Protein AF-A0A2X4UEK7-F1 (afdb_monomer_lite)

Structure (mmCIF, N/CA/C/O backbone):
data_AF-A0A2X4UEK7-F1
#
_entry.id   AF-A0A2X4UEK7-F1
#
loop_
_atom_site.group_PDB
_atom_site.id
_atom_site.type_symbol
_atom_site.label_atom_id
_atom_site.label_alt_id
_atom_site.label_comp_id
_atom_site.label_asym_id
_atom_site.label_entity_id
_atom_site.label_seq_id
_atom_site.pdbx_PDB_ins_code
_atom_site.Cartn_x
_atom_site.Cartn_y
_atom_site.Cartn_z
_atom_site.occupancy
_atom_site.B_iso_or_equiv
_atom_site.auth_seq_id
_atom_site.auth_comp_id
_atom_site.auth_asym_id
_atom_site.auth_atom_id
_atom_site.pdbx_PDB_model_num
ATOM 1 N N . MET A 1 1 ? -1.211 -20.650 -1.294 1.00 71.44 1 MET A N 1
ATOM 2 C CA . MET A 1 1 ? -1.307 -20.320 0.147 1.00 71.44 1 MET A CA 1
ATOM 3 C C . MET A 1 1 ? -1.367 -18.806 0.284 1.00 71.44 1 MET A C 1
ATOM 5 O O . MET A 1 1 ? -0.448 -18.151 -0.191 1.00 71.44 1 MET A O 1
ATOM 9 N N . ILE A 1 2 ? -2.449 -18.254 0.840 1.00 78.88 2 ILE A N 1
ATOM 10 C CA . ILE A 1 2 ? -2.601 -16.802 1.037 1.00 78.88 2 ILE A CA 1
ATOM 11 C C . ILE A 1 2 ? -1.823 -16.401 2.293 1.00 78.88 2 ILE A C 1
ATOM 13 O O . ILE A 1 2 ? -1.967 -17.041 3.332 1.00 78.88 2 ILE A O 1
ATOM 17 N N . LYS A 1 3 ? -0.989 -15.362 2.201 1.00 87.25 3 LYS A N 1
ATOM 18 C CA . LYS A 1 3 ? -0.317 -14.756 3.360 1.00 87.25 3 LYS A CA 1
ATOM 19 C C . LYS A 1 3 ? -1.079 -13.504 3.771 1.00 87.25 3 LYS A C 1
ATOM 21 O O . LYS A 1 3 ? -1.432 -12.700 2.915 1.00 87.25 3 LYS A O 1
ATOM 26 N N . VAL A 1 4 ? -1.293 -13.319 5.067 1.00 90.00 4 VAL A N 1
ATOM 27 C CA . VAL A 1 4 ? -1.983 -12.143 5.608 1.00 90.00 4 VAL A CA 1
ATOM 28 C C . VAL A 1 4 ? -1.118 -11.524 6.693 1.00 90.00 4 VAL A C 1
ATOM 30 O O . VAL A 1 4 ? -0.545 -12.243 7.511 1.00 90.00 4 VAL A O 1
ATOM 33 N N . LYS A 1 5 ? -1.015 -10.195 6.705 1.00 91.88 5 LYS A N 1
ATOM 34 C CA . LYS A 1 5 ? -0.382 -9.450 7.798 1.00 91.88 5 LYS A CA 1
ATOM 35 C C . LYS A 1 5 ? -1.384 -8.468 8.387 1.00 91.88 5 LYS A C 1
ATOM 37 O O . LYS A 1 5 ? -1.903 -7.629 7.658 1.00 91.88 5 LYS A O 1
ATOM 42 N N . LEU A 1 6 ? -1.662 -8.603 9.680 1.00 93.25 6 LEU A N 1
ATOM 43 C CA . LEU A 1 6 ? -2.647 -7.795 10.398 1.00 93.25 6 LEU A CA 1
ATOM 44 C C . LEU A 1 6 ? -1.988 -6.576 11.043 1.00 93.25 6 LEU A C 1
ATOM 46 O O . LEU A 1 6 ? -0.845 -6.648 11.501 1.00 93.25 6 LEU A O 1
ATOM 50 N N . TYR A 1 7 ? -2.734 -5.481 11.115 1.00 93.50 7 TYR A N 1
ATOM 51 C CA . TYR A 1 7 ? -2.307 -4.218 11.696 1.00 93.50 7 TYR A CA 1
ATOM 52 C C . TYR A 1 7 ? -3.388 -3.665 12.621 1.00 93.50 7 TYR A C 1
ATOM 54 O O . TYR A 1 7 ? -4.586 -3.759 12.345 1.00 93.50 7 TYR A O 1
ATOM 62 N N . LYS A 1 8 ? -2.943 -3.051 13.713 1.00 92.38 8 LYS A N 1
ATOM 63 C CA . LYS A 1 8 ? -3.787 -2.315 14.655 1.00 92.38 8 LYS A CA 1
ATOM 64 C C . LYS A 1 8 ? -3.342 -0.863 14.723 1.00 92.38 8 LYS A C 1
ATOM 66 O O . LYS A 1 8 ? -2.193 -0.565 14.402 1.00 92.38 8 LYS A O 1
ATOM 71 N N . THR A 1 9 ? -4.238 0.007 15.159 1.00 90.81 9 THR A N 1
ATOM 72 C CA . THR A 1 9 ? -3.949 1.405 15.489 1.00 90.81 9 THR A CA 1
ATOM 73 C C . THR A 1 9 ? -4.169 1.609 16.982 1.00 90.81 9 THR A C 1
ATOM 75 O O . THR A 1 9 ? -4.923 0.861 17.606 1.00 90.81 9 THR A O 1
ATOM 78 N N . ASP A 1 10 ? -3.501 2.602 17.562 1.00 87.12 10 ASP A N 1
ATOM 79 C CA . ASP A 1 10 ? -3.724 2.971 18.965 1.00 87.12 10 ASP A CA 1
ATOM 80 C C . ASP A 1 10 ? -4.936 3.910 19.106 1.00 87.12 10 ASP A C 1
ATOM 82 O O . ASP A 1 10 ? -5.552 3.982 20.167 1.00 87.12 10 ASP A O 1
ATOM 86 N N . MET A 1 11 ? -5.317 4.590 18.018 1.00 80.81 11 MET A N 1
ATOM 87 C CA . MET A 1 11 ? -6.500 5.449 17.950 1.00 80.81 11 MET A CA 1
ATOM 88 C C . MET A 1 11 ? -7.440 4.995 16.826 1.00 80.81 11 MET A C 1
ATOM 90 O O . MET A 1 11 ? -6.962 4.615 15.749 1.00 80.81 11 MET A O 1
ATOM 94 N N . PRO A 1 12 ? -8.768 5.042 17.028 1.00 75.88 12 PRO A N 1
ATOM 95 C CA . PRO A 1 12 ? -9.715 4.826 15.944 1.00 75.88 12 PRO A CA 1
ATOM 96 C C . PRO A 1 12 ? -9.560 5.941 14.903 1.00 75.88 12 PRO A C 1
ATOM 98 O O . PRO A 1 12 ? -9.571 7.123 15.243 1.00 75.88 12 PRO A O 1
ATOM 101 N N . VAL A 1 13 ? -9.414 5.567 13.632 1.00 77.31 13 VAL A N 1
ATOM 102 C CA . VAL A 1 13 ? -9.305 6.529 12.527 1.00 77.31 13 VAL A CA 1
ATOM 103 C C . VAL A 1 13 ? -10.631 6.587 11.779 1.00 77.31 13 VAL A C 1
ATOM 105 O O . VAL A 1 13 ? -11.236 5.552 11.496 1.00 77.31 13 VAL A O 1
ATOM 108 N N . SER A 1 14 ? -11.111 7.796 11.482 1.00 87.50 14 SER A N 1
ATOM 109 C CA . SER A 1 14 ? -12.392 7.969 10.798 1.00 87.50 14 SER A CA 1
ATOM 110 C C . SER A 1 14 ? -12.304 7.543 9.330 1.00 87.50 14 SER A C 1
ATOM 112 O O . SER A 1 14 ? -11.297 7.770 8.655 1.00 87.50 14 SER A O 1
ATOM 114 N N . ALA A 1 15 ? -13.385 6.950 8.815 1.00 90.12 15 ALA A N 1
ATOM 115 C CA . ALA A 1 15 ? -13.441 6.503 7.426 1.00 90.12 15 ALA A CA 1
ATOM 116 C C . ALA A 1 15 ? -13.229 7.659 6.441 1.00 90.12 15 ALA A C 1
ATOM 118 O O . ALA A 1 15 ? -12.419 7.547 5.525 1.00 90.12 15 ALA A O 1
ATOM 119 N N . ASN 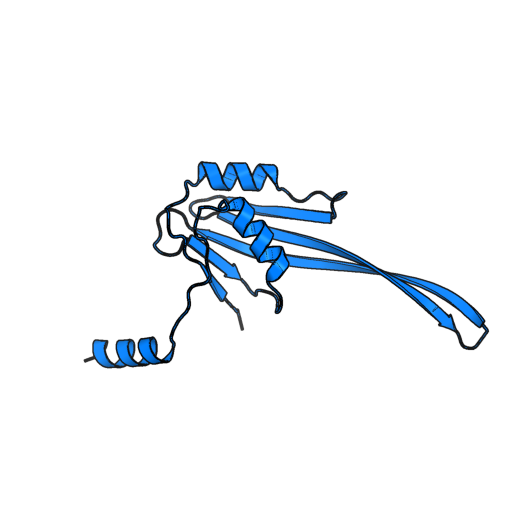A 1 16 ? -13.880 8.801 6.681 1.00 91.75 16 ASN A N 1
ATOM 120 C CA . ASN A 1 16 ? -13.747 9.986 5.832 1.00 91.75 16 ASN A CA 1
ATOM 121 C C . ASN A 1 16 ? -12.299 10.489 5.768 1.00 91.75 16 ASN A C 1
ATOM 123 O O . ASN A 1 16 ? -11.815 10.789 4.682 1.00 91.75 16 ASN A O 1
ATOM 127 N N . TYR A 1 17 ? -11.587 10.506 6.900 1.00 91.94 17 TYR A N 1
ATOM 128 C CA . TYR A 1 17 ? -10.183 10.920 6.951 1.00 91.94 17 TYR A CA 1
ATOM 129 C C . TYR A 1 17 ? -9.278 10.005 6.119 1.00 91.94 17 TYR A C 1
ATOM 131 O O . TYR A 1 17 ? -8.437 10.480 5.354 1.00 91.94 17 TYR A O 1
ATOM 139 N N . ILE A 1 18 ? -9.461 8.685 6.237 1.00 94.31 18 ILE A N 1
ATOM 140 C CA . ILE A 1 18 ? -8.707 7.712 5.441 1.00 94.31 18 ILE A CA 1
ATOM 141 C C . ILE A 1 18 ? -9.020 7.882 3.952 1.00 94.31 18 ILE A C 1
ATOM 143 O O . ILE A 1 18 ? -8.093 7.982 3.148 1.00 94.31 18 ILE A O 1
ATOM 147 N N . LYS A 1 19 ? -10.305 7.946 3.582 1.00 94.62 19 LYS A N 1
ATOM 148 C CA . LYS A 1 19 ? -10.743 8.076 2.184 1.00 94.62 19 LYS A CA 1
ATOM 149 C C . LYS A 1 19 ? -10.192 9.345 1.537 1.00 94.62 19 LYS A C 1
ATOM 151 O O . LYS A 1 19 ? -9.647 9.281 0.439 1.00 94.62 19 LYS A O 1
ATOM 156 N N . GLU A 1 20 ? -10.259 10.480 2.231 1.00 95.38 20 GLU A N 1
ATOM 157 C CA . GLU A 1 20 ? -9.683 11.744 1.762 1.00 95.38 20 GLU A CA 1
ATOM 158 C C . GLU A 1 20 ? -8.176 11.609 1.499 1.00 95.38 20 GLU A C 1
ATOM 160 O O . GLU A 1 20 ? -7.679 11.987 0.438 1.00 95.38 20 GLU A O 1
ATOM 165 N N . ARG A 1 21 ? -7.432 10.998 2.426 1.00 95.94 21 ARG A N 1
ATOM 166 C CA . ARG A 1 21 ? -5.988 10.797 2.256 1.00 95.94 21 ARG A CA 1
ATOM 167 C C . ARG A 1 21 ? -5.645 9.828 1.134 1.00 95.94 21 ARG A C 1
ATOM 169 O O . ARG A 1 21 ? -4.663 10.074 0.436 1.00 95.94 21 ARG A O 1
ATOM 176 N N . VAL A 1 22 ? -6.420 8.762 0.944 1.00 97.19 22 VAL A N 1
ATOM 177 C CA . VAL A 1 22 ? -6.249 7.855 -0.201 1.00 97.19 22 VAL A CA 1
ATOM 178 C C . VAL A 1 22 ? -6.474 8.613 -1.505 1.00 97.19 22 VAL A C 1
ATOM 180 O O . VAL A 1 22 ? -5.612 8.549 -2.376 1.00 97.19 22 VAL A O 1
ATOM 183 N N . ASN A 1 23 ? -7.553 9.395 -1.609 1.00 96.50 23 ASN A N 1
ATOM 184 C CA . ASN A 1 23 ? -7.836 10.224 -2.785 1.00 96.50 23 ASN A CA 1
ATOM 185 C C . ASN A 1 23 ? -6.702 11.222 -3.084 1.00 96.50 23 ASN A C 1
ATOM 187 O O . ASN A 1 23 ? -6.313 11.404 -4.235 1.00 96.50 23 ASN A O 1
ATOM 191 N N . ASN A 1 24 ? -6.091 11.798 -2.047 1.00 96.44 24 ASN A N 1
ATOM 192 C CA . ASN A 1 24 ? -4.942 12.701 -2.187 1.00 96.44 24 ASN A CA 1
ATOM 193 C C . ASN A 1 24 ? -3.615 11.991 -2.524 1.00 96.44 24 ASN A C 1
ATOM 195 O O . ASN A 1 24 ? -2.612 12.653 -2.792 1.00 96.44 24 ASN A O 1
ATOM 199 N N . ASN A 1 25 ? -3.565 10.658 -2.470 1.00 96.94 25 ASN A N 1
ATOM 200 C CA . ASN A 1 25 ? -2.375 9.856 -2.770 1.00 96.94 25 ASN A CA 1
ATOM 201 C C . ASN A 1 25 ? -2.697 8.750 -3.795 1.00 96.94 25 ASN A C 1
ATOM 203 O O . ASN A 1 25 ? -2.095 7.672 -3.753 1.00 96.94 25 ASN A O 1
ATOM 207 N N . LEU A 1 26 ? -3.643 9.002 -4.708 1.00 97.81 26 LEU A N 1
ATOM 208 C CA . LEU A 1 26 ? -3.929 8.086 -5.810 1.00 97.81 26 LEU A CA 1
ATOM 209 C C . LEU A 1 26 ? -2.694 7.881 -6.693 1.00 97.81 26 LEU A C 1
ATOM 211 O O . LEU A 1 26 ? -1.790 8.718 -6.737 1.00 97.81 26 LEU A O 1
ATOM 215 N N . TYR A 1 27 ? -2.651 6.732 -7.362 1.00 97.81 27 TYR A N 1
ATOM 216 C CA . TYR A 1 27 ? -1.576 6.390 -8.278 1.00 97.81 27 TYR A CA 1
ATOM 217 C C . TYR A 1 27 ? -1.440 7.440 -9.378 1.00 97.81 27 TYR A C 1
ATOM 219 O O . TYR A 1 27 ? -2.409 7.823 -10.030 1.00 97.81 27 TYR A O 1
ATOM 227 N N . ASP A 1 28 ? -0.203 7.870 -9.574 1.00 96.62 28 ASP A N 1
ATOM 228 C CA . ASP A 1 28 ? 0.189 8.871 -10.548 1.00 96.62 28 ASP A CA 1
ATOM 229 C C . ASP A 1 28 ? 1.269 8.255 -11.443 1.00 96.62 28 ASP A C 1
ATOM 231 O O . ASP A 1 28 ? 2.322 7.833 -10.957 1.00 96.62 28 ASP A O 1
ATOM 235 N N . GLU A 1 29 ? 1.001 8.174 -12.748 1.00 93.38 29 GLU A N 1
ATOM 236 C CA . GLU A 1 29 ? 1.920 7.569 -13.718 1.00 93.38 29 GLU A CA 1
ATOM 237 C C . GLU A 1 29 ? 3.260 8.301 -13.811 1.00 93.38 29 GLU A C 1
ATOM 239 O O . GLU A 1 29 ? 4.291 7.655 -14.006 1.00 93.38 29 GLU A O 1
ATOM 244 N N . GLN A 1 30 ? 3.266 9.625 -13.629 1.00 92.69 30 GLN A N 1
ATOM 245 C CA . GLN A 1 30 ? 4.482 10.435 -13.691 1.00 92.69 30 GLN A CA 1
ATOM 246 C C . GLN A 1 30 ? 5.346 10.225 -12.448 1.00 92.69 30 GLN A C 1
ATOM 248 O O . GLN A 1 30 ? 6.566 10.115 -12.553 1.00 92.69 30 GLN A O 1
ATOM 253 N N . LYS A 1 31 ? 4.722 10.121 -11.267 1.00 93.50 31 LYS A N 1
ATOM 254 C CA . LYS A 1 31 ? 5.430 9.772 -10.022 1.00 93.50 31 LYS A CA 1
ATOM 255 C C . LYS A 1 31 ? 5.827 8.297 -9.976 1.00 93.50 31 LYS A C 1
ATOM 257 O O . LYS A 1 31 ? 6.787 7.941 -9.297 1.00 93.50 31 LYS A O 1
ATOM 262 N N . GLY A 1 32 ? 5.077 7.440 -10.664 1.00 95.19 32 GLY A N 1
ATOM 263 C CA . GLY A 1 32 ? 5.267 5.996 -10.684 1.00 95.19 32 GLY A CA 1
ATOM 264 C C . GLY A 1 32 ? 4.829 5.295 -9.397 1.00 95.19 32 GLY A C 1
ATOM 265 O O . GLY A 1 32 ? 5.206 4.147 -9.192 1.00 95.19 32 GLY A O 1
ATOM 266 N N . PHE A 1 33 ? 4.061 5.932 -8.510 1.00 97.00 33 PHE A N 1
ATOM 267 C CA . PHE A 1 33 ? 3.523 5.263 -7.323 1.00 97.00 33 PHE A CA 1
ATOM 268 C C . PHE A 1 33 ? 2.235 5.901 -6.804 1.00 97.00 33 PHE A C 1
ATOM 270 O O . PHE A 1 33 ? 1.930 7.053 -7.103 1.00 97.00 33 PHE A O 1
ATOM 277 N N . GLY A 1 34 ? 1.503 5.152 -5.977 1.00 97.62 34 GLY A N 1
ATOM 278 C CA . GLY A 1 34 ? 0.329 5.624 -5.239 1.00 97.62 34 GLY A CA 1
ATOM 279 C C . GLY A 1 34 ? -0.709 4.521 -5.057 1.00 97.62 34 GLY A C 1
ATOM 280 O O . GLY A 1 34 ? -0.388 3.338 -5.179 1.00 97.62 34 GLY A O 1
ATOM 281 N N . PHE A 1 35 ? -1.938 4.904 -4.723 1.00 98.19 35 PHE A N 1
ATOM 282 C CA . PHE A 1 35 ? -3.025 3.971 -4.429 1.00 98.19 35 PHE A CA 1
ATOM 283 C C . PHE A 1 35 ? -4.067 3.893 -5.548 1.00 98.1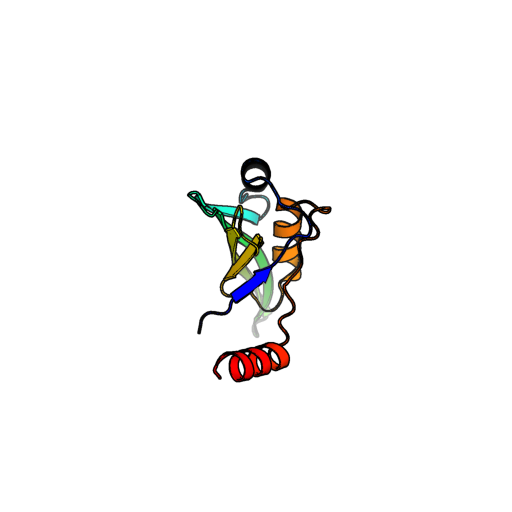9 35 PHE A C 1
ATOM 285 O O . PHE A 1 35 ? -4.426 4.891 -6.163 1.00 98.19 35 PHE A O 1
ATOM 292 N N . HIS A 1 36 ? -4.620 2.704 -5.754 1.00 97.94 36 HIS A N 1
ATOM 293 C CA . HIS A 1 36 ? -5.873 2.497 -6.473 1.00 97.94 36 HIS A CA 1
ATOM 294 C C . HIS A 1 36 ? -6.948 2.088 -5.473 1.00 97.94 36 HIS A C 1
ATOM 296 O O . HIS A 1 36 ? -6.692 1.234 -4.623 1.00 97.94 36 HIS A O 1
ATOM 302 N N . ILE A 1 37 ? -8.145 2.654 -5.589 1.00 97.31 37 ILE A N 1
ATOM 303 C CA . ILE A 1 37 ? -9.316 2.181 -4.847 1.00 97.31 37 ILE A CA 1
ATOM 304 C C . ILE A 1 37 ? -9.895 0.999 -5.622 1.00 97.31 37 ILE A C 1
ATOM 306 O O . ILE A 1 37 ? -10.243 1.135 -6.792 1.00 97.31 37 ILE A O 1
ATOM 310 N N . ILE A 1 38 ? -9.944 -0.168 -4.985 1.00 96.88 38 ILE A N 1
ATOM 311 C CA . ILE A 1 38 ? -10.480 -1.402 -5.574 1.00 96.88 38 ILE A CA 1
ATOM 312 C C . ILE A 1 38 ? -11.950 -1.566 -5.198 1.00 96.88 38 ILE A C 1
ATOM 314 O O . ILE A 1 38 ? -12.762 -1.962 -6.030 1.00 96.88 38 ILE A O 1
ATOM 318 N N . LYS A 1 39 ? -12.282 -1.266 -3.939 1.00 95.00 39 LYS A N 1
ATOM 319 C CA . LYS A 1 39 ? -13.628 -1.387 -3.383 1.00 95.00 39 LYS A CA 1
ATOM 320 C C . LYS A 1 39 ? -13.815 -0.368 -2.263 1.00 95.00 39 LYS A C 1
ATOM 322 O O . LYS A 1 39 ? -12.912 -0.219 -1.444 1.00 95.00 39 LYS A O 1
ATOM 327 N N . ASP A 1 40 ? -14.971 0.289 -2.218 1.00 91.56 40 ASP A N 1
ATOM 328 C CA . ASP A 1 40 ? -15.306 1.285 -1.195 1.00 91.56 40 ASP A CA 1
ATOM 329 C C . ASP A 1 40 ? -16.734 1.089 -0.657 1.00 91.56 40 ASP A C 1
ATOM 331 O O . ASP A 1 40 ? -17.628 1.885 -0.939 1.00 91.56 40 ASP A O 1
ATOM 335 N N . ASP A 1 41 ? -16.935 0.009 0.105 1.00 85.94 41 ASP A N 1
ATOM 336 C CA . ASP A 1 41 ? -18.212 -0.292 0.773 1.00 85.94 41 ASP A CA 1
ATOM 337 C C . ASP A 1 41 ? -18.047 -0.093 2.302 1.00 85.94 41 ASP A C 1
ATOM 339 O O . ASP A 1 41 ? -17.601 0.965 2.751 1.00 85.94 41 ASP A O 1
ATOM 343 N N . ASP A 1 42 ? -18.371 -1.115 3.107 1.00 83.00 42 ASP A N 1
ATOM 344 C CA . ASP A 1 42 ? -18.212 -1.124 4.571 1.00 83.00 42 ASP A CA 1
ATOM 345 C C . ASP A 1 42 ? -16.739 -1.100 5.012 1.00 83.00 42 ASP A C 1
ATOM 347 O O . ASP A 1 42 ? -16.374 -0.437 5.983 1.00 83.00 42 ASP A O 1
ATOM 351 N N . ASP A 1 43 ? -15.892 -1.826 4.283 1.00 88.69 43 ASP A N 1
ATOM 352 C CA . ASP A 1 43 ? -14.437 -1.819 4.414 1.00 88.69 43 ASP A CA 1
ATOM 353 C C . ASP A 1 43 ? -13.839 -1.243 3.114 1.00 88.69 43 ASP A C 1
ATOM 355 O O . ASP A 1 43 ? -14.388 -1.429 2.022 1.00 88.69 43 ASP A O 1
ATOM 359 N N . LEU A 1 44 ? -12.692 -0.569 3.220 1.00 94.75 44 LEU A N 1
ATOM 360 C CA . LEU A 1 44 ? -12.004 0.049 2.083 1.00 94.75 44 LEU A CA 1
ATOM 361 C C . LEU A 1 44 ? -10.866 -0.859 1.594 1.00 94.75 44 LEU A C 1
ATOM 363 O O . LEU A 1 44 ? -9.896 -1.092 2.318 1.00 94.75 44 LEU A O 1
ATOM 367 N N . GLU A 1 45 ? -10.945 -1.346 0.354 1.00 96.50 45 GLU A N 1
ATOM 368 C CA . GLU A 1 45 ? -9.859 -2.088 -0.301 1.00 96.50 45 GLU A CA 1
ATOM 369 C C . GLU A 1 45 ? -9.079 -1.163 -1.235 1.00 96.50 45 GLU A C 1
ATOM 371 O O . GLU A 1 45 ? -9.623 -0.607 -2.192 1.00 96.50 45 GLU A O 1
ATOM 376 N N . VAL A 1 46 ? -7.776 -1.043 -0.985 1.00 97.75 46 VAL A N 1
ATOM 377 C CA . VAL A 1 46 ? -6.850 -0.269 -1.816 1.00 97.75 46 VAL A CA 1
ATOM 378 C C . VAL A 1 46 ? -5.664 -1.114 -2.255 1.00 97.75 46 VAL A C 1
ATOM 380 O O . VAL A 1 46 ? -5.204 -2.010 -1.547 1.00 97.75 46 VAL A O 1
ATOM 383 N N . MET A 1 47 ? -5.122 -0.800 -3.425 1.00 97.94 47 MET A N 1
ATOM 384 C CA . MET A 1 47 ? -3.887 -1.385 -3.931 1.00 97.94 47 MET A CA 1
ATOM 385 C C . MET A 1 47 ? -2.821 -0.306 -4.038 1.00 97.94 47 MET A C 1
ATOM 387 O O . MET A 1 47 ? -2.970 0.637 -4.808 1.00 97.94 47 MET A O 1
ATOM 391 N N . PHE A 1 48 ? -1.747 -0.445 -3.269 1.00 98.00 48 PHE A N 1
ATOM 392 C CA . PHE A 1 48 ? -0.549 0.357 -3.466 1.00 98.00 48 PHE A CA 1
ATOM 393 C C . PHE A 1 48 ? 0.248 -0.205 -4.640 1.00 98.00 48 PHE A C 1
ATOM 395 O O . PHE A 1 48 ? 0.605 -1.385 -4.617 1.00 98.00 48 PHE A O 1
ATOM 402 N N . THR A 1 49 ? 0.560 0.645 -5.610 1.00 97.69 49 THR A N 1
ATOM 403 C CA . THR A 1 49 ? 1.394 0.320 -6.768 1.00 97.69 49 THR A CA 1
ATOM 404 C C . THR A 1 49 ? 2.670 1.152 -6.711 1.00 97.69 49 THR A C 1
ATOM 406 O O . THR A 1 49 ? 2.614 2.360 -6.485 1.00 97.69 49 THR A O 1
ATOM 409 N N . LEU A 1 50 ? 3.819 0.520 -6.947 1.00 97.00 50 LEU A N 1
ATOM 410 C CA . LEU A 1 50 ? 5.110 1.178 -7.147 1.00 97.00 50 LEU A CA 1
ATOM 411 C C . LEU A 1 50 ? 5.753 0.643 -8.427 1.00 97.00 50 LEU A C 1
ATOM 413 O O . LEU A 1 50 ? 6.089 -0.536 -8.516 1.00 97.00 50 LEU A O 1
ATOM 417 N N . ARG A 1 51 ? 5.942 1.526 -9.402 1.00 95.69 51 ARG A N 1
ATOM 418 C CA . ARG A 1 51 ? 6.678 1.295 -10.640 1.00 95.69 51 ARG A CA 1
ATOM 419 C C . ARG A 1 51 ? 8.169 1.481 -10.384 1.00 95.69 51 ARG A C 1
ATOM 421 O O . ARG A 1 51 ? 8.596 2.424 -9.723 1.00 95.69 51 ARG A O 1
ATOM 428 N N . SER A 1 52 ? 8.982 0.588 -10.924 1.00 93.06 52 SER A N 1
ATOM 429 C CA . SER A 1 5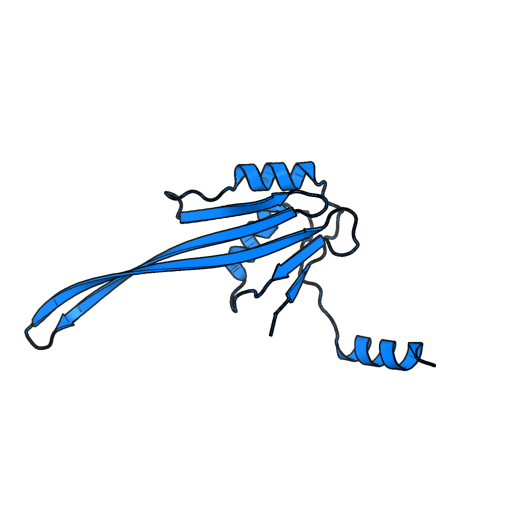2 ? 10.439 0.679 -10.888 1.00 93.06 52 SER A CA 1
ATOM 430 C C . SER A 1 52 ? 10.993 0.372 -12.269 1.00 93.06 52 SER A C 1
ATOM 432 O O . SER A 1 52 ? 10.627 -0.635 -12.876 1.00 93.06 52 SER A O 1
ATOM 434 N N . VAL A 1 53 ? 11.858 1.255 -12.764 1.00 92.00 53 VAL A N 1
ATOM 435 C CA . VAL A 1 53 ? 12.538 1.110 -14.053 1.00 92.00 53 VAL A CA 1
ATOM 436 C C . VAL A 1 53 ? 14.000 0.812 -13.775 1.00 92.00 53 VAL A C 1
ATOM 438 O O . VAL A 1 53 ? 14.658 1.566 -13.062 1.00 92.00 53 VAL A O 1
ATOM 441 N N . ASN A 1 54 ? 14.495 -0.290 -14.321 1.00 91.25 54 ASN A N 1
ATOM 442 C CA . ASN A 1 54 ? 15.894 -0.670 -14.249 1.00 91.25 54 ASN A CA 1
ATOM 443 C C . ASN A 1 54 ? 16.472 -0.696 -15.663 1.00 91.25 54 ASN A C 1
ATOM 445 O O . ASN A 1 54 ? 15.908 -1.351 -16.536 1.00 91.25 54 ASN A O 1
ATOM 449 N N . LYS A 1 55 ? 17.583 0.003 -15.882 1.00 92.00 55 LYS A N 1
ATOM 450 C CA . LYS A 1 55 ? 18.305 0.012 -17.155 1.00 92.00 55 LYS A CA 1
ATOM 451 C C . LYS A 1 55 ? 19.617 -0.730 -16.964 1.00 92.00 55 LYS A C 1
ATOM 453 O O . LYS A 1 55 ? 20.380 -0.409 -16.056 1.00 92.00 55 LYS A O 1
ATOM 458 N N . GLN A 1 56 ? 19.871 -1.713 -17.812 1.00 91.94 56 GLN A N 1
ATOM 459 C CA . GLN A 1 56 ? 21.102 -2.484 -17.810 1.00 91.94 56 GLN A CA 1
ATOM 460 C C . GLN A 1 56 ? 21.755 -2.386 -19.182 1.00 91.94 56 GLN A C 1
ATOM 462 O O . GLN A 1 56 ? 21.125 -2.676 -20.194 1.00 91.94 56 GLN A O 1
ATOM 467 N N . GLN A 1 57 ? 23.028 -2.005 -19.207 1.00 90.69 57 GLN A N 1
ATOM 468 C CA . GLN A 1 57 ? 23.838 -2.087 -20.415 1.00 90.69 57 GLN A CA 1
ATOM 469 C C . GLN A 1 57 ? 24.458 -3.480 -20.513 1.00 90.69 57 GLN A C 1
ATOM 471 O O . GLN A 1 57 ? 24.963 -4.017 -19.525 1.00 90.69 57 GLN A O 1
ATOM 476 N N . VAL A 1 58 ? 24.389 -4.067 -21.701 1.00 91.06 58 VAL A N 1
ATOM 477 C CA . VAL A 1 58 ? 24.962 -5.370 -22.026 1.00 91.06 58 VAL A CA 1
ATOM 478 C C . VAL A 1 58 ? 25.946 -5.164 -23.164 1.00 91.06 58 VAL A C 1
ATOM 480 O O . VAL A 1 58 ? 25.583 -4.621 -24.204 1.00 91.06 58 VAL A O 1
ATOM 483 N N . GLU A 1 59 ? 27.186 -5.584 -22.950 1.00 92.00 59 GLU A N 1
ATOM 484 C CA . GLU A 1 59 ? 28.190 -5.710 -24.001 1.00 92.00 59 GLU A CA 1
ATOM 485 C C . GLU A 1 59 ? 28.225 -7.168 -24.456 1.00 92.00 59 GLU A C 1
ATOM 487 O O . GLU A 1 59 ? 28.323 -8.092 -23.643 1.00 92.00 59 GLU A O 1
ATOM 492 N N . TYR A 1 60 ? 28.089 -7.380 -25.757 1.00 89.69 60 TYR A N 1
ATOM 493 C CA . TYR A 1 60 ? 28.156 -8.696 -26.370 1.00 89.69 60 TYR A CA 1
ATOM 494 C C . TYR A 1 60 ? 29.608 -9.073 -26.672 1.00 89.69 60 TYR A C 1
ATOM 496 O O . TYR A 1 60 ? 30.489 -8.227 -26.789 1.00 89.69 60 TYR A O 1
ATOM 504 N N . ALA A 1 61 ? 29.867 -10.367 -26.872 1.00 90.75 61 ALA A N 1
ATOM 505 C CA . ALA A 1 61 ? 31.212 -10.868 -27.174 1.00 90.75 61 ALA A CA 1
ATOM 506 C C . ALA A 1 61 ? 31.812 -10.315 -28.488 1.00 90.75 61 ALA A C 1
ATOM 508 O O . ALA A 1 61 ? 33.015 -10.428 -28.704 1.00 90.75 61 ALA A O 1
ATOM 509 N N . ASN A 1 62 ? 30.986 -9.733 -29.364 1.00 93.19 62 ASN A N 1
ATOM 510 C CA . ASN A 1 62 ? 31.405 -9.050 -30.591 1.00 93.19 62 ASN A CA 1
ATOM 511 C C . ASN A 1 62 ? 31.712 -7.549 -30.381 1.00 93.19 62 ASN A C 1
ATOM 513 O O . ASN A 1 62 ? 32.000 -6.862 -31.358 1.00 93.19 62 ASN A O 1
ATOM 517 N N . GLY A 1 63 ? 31.649 -7.041 -29.143 1.00 86.25 63 GLY A N 1
ATOM 518 C CA . GLY A 1 63 ? 31.869 -5.632 -28.803 1.00 86.25 63 GLY A CA 1
ATOM 519 C C . GLY A 1 63 ? 30.672 -4.716 -29.081 1.00 86.25 63 GLY A C 1
ATOM 520 O O . GLY A 1 63 ? 30.781 -3.503 -28.917 1.00 86.25 63 GLY A O 1
ATOM 521 N N . GLU A 1 64 ? 29.528 -5.256 -29.510 1.00 92.88 64 GLU A N 1
ATOM 522 C CA . GLU A 1 64 ? 28.296 -4.474 -29.620 1.00 92.88 64 GLU A CA 1
ATOM 523 C C . GLU A 1 64 ? 27.701 -4.209 -28.234 1.00 92.88 64 GLU A C 1
ATOM 525 O O . GLU A 1 64 ? 27.767 -5.051 -27.337 1.00 92.88 64 GLU A O 1
ATOM 530 N N . HIS A 1 65 ? 27.059 -3.053 -28.072 1.00 89.25 65 HIS A N 1
ATOM 531 C CA . HIS A 1 65 ? 26.354 -2.693 -26.846 1.00 89.25 65 HIS A CA 1
ATOM 532 C C . HIS A 1 65 ? 24.842 -2.666 -27.074 1.00 89.25 65 HIS A C 1
ATOM 534 O O . HIS A 1 65 ? 24.355 -2.259 -28.129 1.00 89.25 65 HIS A O 1
ATOM 540 N N . SER A 1 66 ? 24.078 -3.056 -26.061 1.00 89.31 66 SER A N 1
ATOM 541 C CA . SER A 1 66 ? 22.629 -2.862 -26.007 1.00 89.31 66 SER A CA 1
ATOM 542 C C . SER A 1 66 ? 22.190 -2.398 -24.628 1.00 89.31 66 SER A C 1
ATOM 544 O O . SER A 1 66 ? 22.784 -2.762 -23.616 1.00 89.31 66 SER A O 1
ATOM 546 N N . GLU A 1 67 ? 21.133 -1.590 -24.586 1.00 91.25 67 GLU A N 1
ATOM 547 C CA . GLU A 1 67 ? 20.461 -1.208 -23.345 1.00 91.25 67 GLU A CA 1
ATOM 548 C C . GLU A 1 67 ? 19.179 -2.030 -23.202 1.00 91.25 67 GLU A C 1
ATOM 550 O O . GLU A 1 67 ? 18.314 -2.022 -24.077 1.00 91.25 67 GLU A O 1
ATOM 555 N N . ILE A 1 68 ? 19.057 -2.738 -22.084 1.00 91.00 68 ILE A N 1
ATOM 556 C CA . ILE A 1 68 ? 17.840 -3.433 -21.683 1.00 91.00 68 ILE A CA 1
ATOM 557 C C . ILE A 1 68 ? 17.165 -2.590 -20.609 1.00 91.00 68 ILE A C 1
ATOM 559 O O . ILE A 1 68 ? 17.701 -2.413 -19.514 1.00 91.00 68 ILE A O 1
ATOM 563 N N . GLU A 1 69 ? 15.962 -2.104 -20.901 1.00 92.81 69 GLU A N 1
ATOM 564 C CA . GLU A 1 69 ? 15.098 -1.472 -19.910 1.00 92.81 69 GLU A CA 1
ATOM 565 C C . GLU A 1 69 ? 14.059 -2.477 -19.402 1.00 92.81 69 GLU A C 1
ATOM 567 O O . GLU A 1 69 ? 13.273 -3.034 -20.165 1.00 92.81 69 GLU A O 1
ATOM 572 N N . THR A 1 70 ? 14.045 -2.708 -18.092 1.00 91.88 70 THR A N 1
ATOM 573 C CA . THR A 1 70 ? 13.046 -3.533 -17.412 1.00 91.88 70 THR A CA 1
ATOM 574 C C . THR A 1 70 ? 12.144 -2.648 -16.570 1.00 91.88 70 THR A C 1
ATOM 576 O O . THR A 1 70 ? 12.605 -1.960 -15.658 1.00 91.88 70 THR A O 1
ATOM 579 N N . VAL A 1 71 ? 10.841 -2.708 -16.836 1.00 93.19 71 VAL A N 1
ATOM 580 C CA . VAL A 1 71 ? 9.817 -2.042 -16.028 1.00 93.19 71 VAL A CA 1
ATOM 581 C C . VAL A 1 71 ? 9.133 -3.085 -15.153 1.00 93.19 71 VAL A C 1
ATOM 583 O O . VAL A 1 71 ? 8.610 -4.081 -15.646 1.00 93.19 71 VAL A O 1
ATOM 586 N N . SER A 1 72 ? 9.135 -2.858 -13.845 1.00 93.06 72 SER A N 1
ATOM 587 C CA . SER A 1 72 ? 8.509 -3.737 -12.858 1.00 93.06 72 SER A CA 1
ATOM 588 C C . SER A 1 72 ? 7.511 -2.968 -11.999 1.00 93.06 72 SER A C 1
ATOM 590 O O . SER A 1 72 ? 7.659 -1.764 -11.784 1.00 93.06 72 SER A O 1
ATOM 592 N N . TYR A 1 73 ? 6.489 -3.672 -11.515 1.00 94.12 73 TYR A N 1
ATOM 593 C CA . TYR A 1 73 ? 5.441 -3.112 -10.669 1.00 94.12 73 TYR A CA 1
ATOM 594 C C . TYR A 1 73 ? 5.311 -3.944 -9.397 1.00 94.12 73 TYR A C 1
ATOM 596 O O . TYR A 1 73 ? 5.080 -5.153 -9.449 1.00 94.12 73 TYR A O 1
ATOM 604 N N . LEU A 1 74 ? 5.446 -3.288 -8.249 1.00 95.19 74 LEU A N 1
ATOM 605 C CA . LEU A 1 74 ? 5.109 -3.856 -6.955 1.00 95.19 74 LEU A CA 1
ATOM 606 C C . LEU A 1 74 ? 3.676 -3.466 -6.602 1.00 95.19 74 LEU A C 1
ATOM 608 O O . LEU A 1 74 ? 3.410 -2.289 -6.372 1.00 95.19 74 LEU A O 1
ATOM 612 N N . ASN A 1 75 ? 2.802 -4.462 -6.477 1.00 96.25 75 ASN A N 1
ATOM 613 C CA . ASN A 1 75 ? 1.411 -4.275 -6.078 1.00 96.25 75 ASN A CA 1
ATOM 614 C C . ASN A 1 75 ? 1.175 -4.892 -4.698 1.00 96.25 75 ASN A C 1
ATOM 616 O O . ASN A 1 75 ? 1.428 -6.080 -4.495 1.00 96.25 75 ASN A O 1
ATOM 620 N N . VAL A 1 76 ? 0.672 -4.100 -3.751 1.00 97.06 76 VAL A N 1
ATOM 621 C CA . VAL A 1 76 ? 0.326 -4.562 -2.400 1.00 97.06 76 VAL A CA 1
ATOM 622 C C . VAL A 1 76 ? -1.105 -4.170 -2.080 1.00 97.06 76 VAL A C 1
ATOM 624 O O . VAL A 1 76 ? -1.445 -2.989 -2.059 1.00 97.06 76 VAL A O 1
ATOM 627 N N . LYS A 1 77 ? -1.943 -5.171 -1.812 1.00 97.38 77 LYS A N 1
ATOM 628 C CA . LYS A 1 77 ? -3.337 -4.962 -1.424 1.00 97.38 77 LYS A CA 1
ATOM 629 C C . LYS A 1 77 ? -3.460 -4.757 0.078 1.00 97.38 77 LYS A C 1
ATOM 631 O O . LYS A 1 77 ? -2.961 -5.574 0.857 1.00 97.38 77 LYS A O 1
ATOM 636 N N . PHE A 1 78 ? -4.177 -3.710 0.457 1.00 97.00 78 PHE A N 1
ATOM 637 C CA . PHE A 1 78 ? -4.551 -3.390 1.824 1.00 97.00 78 PHE A CA 1
ATOM 638 C C . PHE A 1 78 ? -6.071 -3.322 1.934 1.00 97.00 78 PHE A C 1
ATOM 640 O O . PHE A 1 78 ? -6.729 -2.679 1.120 1.00 97.00 78 PHE A O 1
ATOM 647 N N . CYS A 1 79 ? -6.614 -3.948 2.967 1.00 95.50 79 CYS A N 1
ATOM 648 C CA . CYS A 1 79 ? -8.019 -3.840 3.327 1.00 95.50 79 CYS A CA 1
ATOM 649 C C . CYS A 1 79 ? -8.099 -3.138 4.678 1.00 95.50 79 CYS A C 1
ATOM 651 O O . CYS A 1 79 ? -7.612 -3.664 5.683 1.00 95.50 79 CYS A O 1
ATOM 653 N N . ILE A 1 80 ? -8.658 -1.936 4.678 1.00 94.75 80 ILE A N 1
ATOM 654 C CA . ILE A 1 80 ? -8.827 -1.079 5.844 1.00 94.75 80 ILE A CA 1
ATOM 655 C C . ILE A 1 80 ? -10.222 -1.321 6.402 1.00 94.75 80 ILE A C 1
ATOM 657 O O . ILE A 1 80 ? -11.212 -1.227 5.680 1.00 94.75 80 ILE A O 1
ATOM 661 N N . MET A 1 81 ? -10.276 -1.633 7.690 1.00 91.56 81 MET A N 1
ATOM 662 C CA . MET A 1 81 ? -11.505 -1.976 8.384 1.00 91.56 81 MET A CA 1
ATOM 663 C C . MET A 1 81 ? -11.891 -0.857 9.340 1.00 91.56 81 MET A C 1
ATOM 665 O O . MET A 1 81 ? -11.089 -0.439 10.178 1.00 91.56 81 MET A O 1
ATOM 669 N N . PHE A 1 82 ? -13.131 -0.388 9.240 1.00 87.81 82 PHE A N 1
ATOM 670 C CA . PHE A 1 82 ? -13.649 0.674 10.098 1.00 87.81 82 PHE A CA 1
ATOM 671 C C . PHE A 1 82 ? -14.480 0.086 11.243 1.00 87.81 82 PHE A C 1
ATOM 673 O O . PHE A 1 82 ? -15.239 -0.861 11.057 1.00 87.81 82 PHE A O 1
ATOM 680 N N . GLY A 1 83 ? -14.320 0.625 12.456 1.00 76.12 83 GLY A N 1
ATOM 681 C CA . GLY A 1 83 ? -15.106 0.208 13.627 1.00 76.12 83 GLY A CA 1
ATOM 682 C C . GLY A 1 83 ? -14.811 -1.202 14.164 1.00 76.12 83 GLY A C 1
ATOM 683 O O . GLY A 1 83 ? -15.547 -1.689 15.018 1.00 76.12 83 GLY A O 1
ATOM 684 N N . LYS A 1 84 ? -13.744 -1.864 13.695 1.00 73.38 84 LYS A N 1
ATOM 685 C CA . LYS A 1 84 ? -13.312 -3.198 14.152 1.00 73.38 84 LYS A CA 1
ATOM 686 C C . LYS A 1 84 ? -12.039 -3.094 15.004 1.00 73.38 84 LYS A C 1
ATOM 688 O O . LYS A 1 84 ? -11.284 -2.134 14.898 1.00 73.38 84 LYS A O 1
ATOM 693 N N . GLY A 1 85 ? -11.771 -4.104 15.839 1.00 74.00 85 GLY A N 1
ATOM 694 C CA . GLY A 1 85 ? -10.565 -4.154 16.691 1.00 74.00 85 GLY A CA 1
ATOM 695 C C . GLY A 1 85 ? -9.241 -4.324 15.926 1.00 74.00 85 GLY A C 1
ATOM 696 O O . GLY A 1 85 ? -8.167 -4.105 16.479 1.00 74.00 85 GLY A O 1
ATOM 697 N N . ILE A 1 86 ? -9.312 -4.699 14.647 1.00 84.62 86 ILE A N 1
ATOM 698 C CA . ILE A 1 86 ? -8.190 -4.695 13.705 1.00 84.62 86 ILE A CA 1
ATOM 699 C C . ILE A 1 86 ? -8.424 -3.523 12.753 1.00 84.62 86 ILE A C 1
ATOM 701 O O . ILE A 1 86 ? -9.523 -3.374 12.226 1.00 84.62 86 ILE A O 1
ATOM 705 N N . ALA A 1 87 ? -7.392 -2.719 12.515 1.00 90.88 87 ALA A N 1
ATOM 706 C CA . ALA A 1 87 ? -7.507 -1.528 11.678 1.00 90.88 87 ALA A CA 1
ATOM 707 C C . ALA A 1 87 ? -7.315 -1.840 10.189 1.00 90.88 87 ALA A C 1
ATOM 709 O O . ALA A 1 87 ? -7.918 -1.206 9.327 1.00 90.88 87 ALA A O 1
ATOM 710 N N . MET A 1 88 ? -6.448 -2.804 9.866 1.00 94.44 88 MET A N 1
ATOM 711 C CA . MET A 1 88 ? -6.137 -3.149 8.481 1.00 94.44 88 MET A CA 1
ATOM 712 C C . MET A 1 88 ? -5.484 -4.526 8.375 1.00 94.44 88 MET A C 1
ATOM 714 O O . MET A 1 88 ? -4.814 -4.984 9.303 1.00 94.44 88 MET A O 1
ATOM 718 N N . TYR A 1 89 ? -5.587 -5.151 7.207 1.00 94.38 89 TYR A N 1
ATOM 719 C CA . TYR A 1 89 ? -4.707 -6.248 6.821 1.00 94.38 89 TYR A CA 1
ATOM 720 C C . TYR A 1 89 ? -4.123 -6.069 5.418 1.00 94.38 89 TYR A C 1
ATOM 722 O O . TYR A 1 89 ? -4.734 -5.460 4.545 1.00 94.38 89 TYR A O 1
ATOM 730 N N . ALA A 1 90 ? -2.924 -6.611 5.206 1.00 95.94 90 ALA A N 1
ATOM 731 C CA . ALA A 1 90 ? -2.285 -6.705 3.898 1.00 95.94 90 ALA A CA 1
ATOM 732 C C . ALA A 1 90 ? -2.376 -8.140 3.364 1.00 95.94 90 ALA A C 1
ATOM 734 O O . ALA A 1 90 ? -2.067 -9.089 4.095 1.00 95.94 90 ALA A O 1
ATOM 735 N N . LEU A 1 91 ? -2.764 -8.294 2.096 1.00 93.94 91 LEU A N 1
ATOM 736 C CA . LEU A 1 91 ? -2.849 -9.587 1.411 1.00 93.94 91 LEU A CA 1
ATOM 737 C C . LEU A 1 91 ? -1.592 -9.847 0.583 1.00 93.94 91 LEU A C 1
ATOM 739 O O . LEU A 1 91 ? -1.158 -8.995 -0.187 1.00 93.94 91 LEU A O 1
ATOM 743 N N . ASN A 1 92 ? -1.039 -11.052 0.730 1.00 92.06 92 ASN A N 1
ATOM 744 C CA . ASN A 1 92 ? 0.188 -11.517 0.085 1.00 92.06 92 ASN A CA 1
ATOM 745 C C . ASN A 1 92 ? 1.315 -10.469 0.107 1.00 92.06 92 ASN A C 1
ATOM 747 O O . ASN A 1 92 ? 1.860 -10.143 -0.949 1.00 92.06 92 ASN A O 1
ATOM 751 N N . PRO A 1 93 ? 1.666 -9.922 1.289 1.00 92.56 93 PRO A N 1
ATOM 752 C CA . PRO A 1 93 ? 2.664 -8.870 1.360 1.00 92.56 93 PRO A CA 1
ATOM 753 C C . PRO A 1 93 ? 4.014 -9.365 0.808 1.00 92.56 93 PRO A C 1
ATOM 755 O O . PRO A 1 93 ? 4.394 -10.516 1.065 1.00 92.56 93 PRO A O 1
ATOM 758 N N . PRO A 1 94 ? 4.758 -8.513 0.081 1.00 92.31 94 PRO A N 1
ATOM 759 C CA . PRO A 1 94 ? 6.126 -8.806 -0.333 1.00 92.31 94 PRO A CA 1
ATOM 760 C C . PRO A 1 94 ? 7.039 -9.032 0.876 1.00 92.31 94 PRO A C 1
ATOM 762 O O . PRO A 1 94 ? 6.727 -8.652 2.007 1.00 92.31 94 PRO A O 1
ATOM 765 N N . LEU A 1 95 ? 8.218 -9.605 0.616 1.00 88.12 95 LEU A N 1
ATOM 766 C CA . LEU A 1 95 ? 9.239 -9.815 1.645 1.00 88.12 95 LEU A CA 1
ATOM 767 C C . LEU A 1 95 ? 9.619 -8.498 2.340 1.00 88.12 95 LEU A C 1
ATOM 769 O O . LEU A 1 95 ? 9.662 -8.426 3.566 1.00 88.12 95 LEU A O 1
ATOM 773 N N . SER A 1 96 ? 9.853 -7.445 1.551 1.00 91.69 96 SER A N 1
ATOM 774 C CA . SER A 1 96 ? 10.101 -6.102 2.065 1.00 91.69 96 SER A CA 1
ATOM 775 C C . SER A 1 96 ? 8.826 -5.272 2.023 1.00 91.69 96 SER A C 1
ATOM 777 O O . SER A 1 96 ? 8.340 -4.902 0.957 1.00 91.69 96 SER A O 1
ATOM 779 N N . MET A 1 97 ? 8.314 -4.934 3.203 1.00 93.12 97 MET A N 1
ATOM 780 C CA . MET A 1 97 ? 7.162 -4.045 3.364 1.00 93.12 97 MET A CA 1
ATOM 781 C C . MET A 1 97 ? 7.559 -2.592 3.632 1.00 93.12 97 MET A C 1
ATOM 783 O O . MET A 1 97 ? 6.676 -1.785 3.875 1.00 93.12 97 MET A O 1
ATOM 787 N N . LYS A 1 98 ? 8.847 -2.221 3.587 1.00 94.00 98 LYS A N 1
ATOM 788 C CA . LYS A 1 98 ? 9.321 -0.897 4.037 1.00 94.00 98 LYS A CA 1
ATOM 789 C C . LYS A 1 98 ? 8.599 0.270 3.348 1.00 94.00 98 LYS A C 1
ATOM 791 O O . LYS A 1 98 ? 8.052 1.128 4.032 1.00 94.00 98 LYS A O 1
ATOM 796 N N . ILE A 1 99 ? 8.572 0.278 2.012 1.00 94.88 99 ILE A N 1
ATOM 797 C CA . ILE A 1 99 ? 7.929 1.350 1.233 1.00 94.88 99 ILE A CA 1
ATOM 798 C C . ILE A 1 99 ? 6.396 1.252 1.300 1.00 94.88 99 ILE A C 1
ATOM 800 O O . ILE A 1 99 ? 5.780 2.243 1.692 1.00 94.88 99 ILE A O 1
ATOM 804 N N . PRO A 1 100 ? 5.757 0.093 1.016 1.00 95.88 100 PRO A N 1
ATOM 805 C CA . PRO A 1 100 ? 4.300 -0.020 1.121 1.00 95.88 100 PRO A CA 1
ATOM 806 C C . PRO A 1 100 ? 3.774 0.359 2.509 1.00 95.88 100 PRO A C 1
ATOM 808 O O . PRO A 1 100 ? 2.758 1.037 2.631 1.00 95.88 100 PRO A O 1
ATOM 811 N N . TYR A 1 101 ? 4.496 -0.038 3.561 1.00 95.38 101 TYR A N 1
ATOM 812 C CA . TYR A 1 101 ? 4.150 0.294 4.935 1.00 95.38 101 TYR A CA 1
ATOM 813 C C . TYR A 1 101 ? 4.278 1.790 5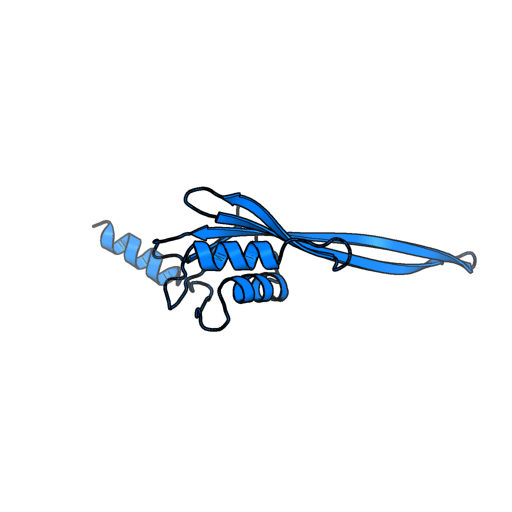.225 1.00 95.38 101 TYR A C 1
ATOM 815 O O . TYR A 1 101 ? 3.373 2.360 5.819 1.00 95.38 101 TYR A O 1
ATOM 823 N N . ALA A 1 102 ? 5.356 2.447 4.792 1.00 95.19 102 ALA A N 1
ATOM 824 C CA . ALA A 1 102 ? 5.496 3.892 4.969 1.00 95.19 102 ALA A CA 1
ATOM 825 C C . ALA A 1 102 ? 4.352 4.658 4.282 1.00 95.19 102 ALA A C 1
ATOM 827 O O . ALA A 1 102 ? 3.785 5.587 4.856 1.00 95.19 102 ALA A O 1
ATOM 828 N N . MET A 1 103 ? 3.965 4.221 3.081 1.00 95.94 103 MET A N 1
ATOM 829 C CA . MET A 1 103 ? 2.882 4.845 2.325 1.00 95.94 103 MET A CA 1
ATOM 830 C C . MET A 1 103 ? 1.529 4.662 3.003 1.00 95.94 103 MET A C 1
ATOM 832 O O . MET A 1 103 ? 0.806 5.639 3.176 1.00 95.94 103 MET A O 1
ATOM 836 N N . ILE A 1 104 ? 1.195 3.450 3.449 1.00 95.69 104 ILE A N 1
ATOM 837 C CA . ILE A 1 104 ? -0.077 3.226 4.144 1.00 95.69 104 ILE A CA 1
ATOM 838 C C . ILE A 1 104 ? -0.087 3.871 5.538 1.00 95.69 104 ILE A C 1
ATOM 840 O O . ILE A 1 104 ? -1.100 4.422 5.950 1.00 95.69 104 ILE A O 1
ATOM 844 N N . HIS A 1 105 ? 1.053 3.927 6.231 1.00 94.75 105 HIS A N 1
ATOM 845 C CA . HIS A 1 105 ? 1.196 4.657 7.493 1.00 94.75 105 HIS A CA 1
ATOM 846 C C . HIS A 1 105 ? 0.922 6.158 7.314 1.00 94.75 105 HIS A C 1
ATOM 848 O O . HIS A 1 105 ? 0.239 6.764 8.136 1.00 94.75 105 HIS A O 1
ATOM 854 N N . LYS A 1 106 ? 1.358 6.758 6.197 1.00 94.06 106 LYS A N 1
ATOM 855 C CA . LYS A 1 106 ? 1.016 8.145 5.843 1.00 94.06 106 LYS A CA 1
ATOM 856 C C . LYS A 1 106 ? -0.495 8.340 5.654 1.00 94.06 106 LYS A C 1
ATOM 858 O O . LYS A 1 106 ? -1.020 9.377 6.063 1.00 94.06 106 LYS A O 1
ATOM 863 N N . ILE A 1 107 ? -1.200 7.361 5.079 1.00 95.75 107 ILE A N 1
ATOM 864 C CA . ILE A 1 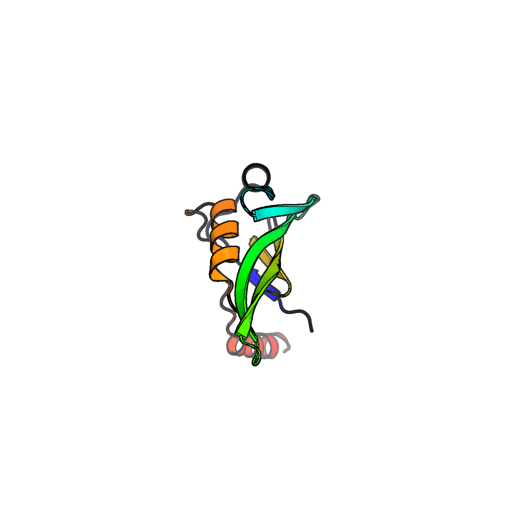107 ? -2.668 7.403 4.945 1.00 95.75 107 ILE A CA 1
ATOM 865 C C . ILE A 1 107 ? -3.338 7.406 6.320 1.00 95.75 107 ILE A C 1
ATOM 867 O O . ILE A 1 107 ? -4.202 8.239 6.567 1.00 95.75 107 ILE A O 1
ATOM 871 N N . PHE A 1 108 ? -2.902 6.541 7.235 1.00 93.81 108 PHE A N 1
ATOM 872 C CA . PHE A 1 108 ? -3.422 6.518 8.607 1.00 93.81 108 PHE A CA 1
ATOM 873 C C . PHE A 1 108 ? -3.013 7.746 9.433 1.00 93.81 108 PHE A C 1
ATOM 875 O O . PHE A 1 108 ? -3.711 8.112 10.374 1.00 93.81 108 PHE A O 1
ATOM 882 N N . GLY A 1 109 ? -1.918 8.407 9.057 1.00 90.81 109 GLY A N 1
ATOM 883 C CA . GLY A 1 109 ? -1.328 9.516 9.795 1.00 90.81 109 GLY A CA 1
ATOM 884 C C . GLY A 1 109 ? -0.282 9.030 10.794 1.00 90.81 109 GLY A C 1
ATOM 885 O O . GLY A 1 109 ? -0.424 7.976 11.412 1.00 90.81 109 GLY A O 1
ATOM 886 N N . GLU A 1 110 ? 0.785 9.810 10.960 1.00 85.88 110 GLU A N 1
ATOM 887 C CA . GLU A 1 110 ? 1.947 9.410 11.765 1.00 85.88 110 GLU A CA 1
ATOM 888 C C . GLU A 1 110 ? 1.612 9.187 13.245 1.00 85.88 110 GLU A C 1
ATOM 890 O O . GLU A 1 110 ? 2.217 8.343 13.898 1.00 85.88 110 GLU A O 1
ATOM 895 N N . SER A 1 111 ? 0.601 9.890 13.755 1.00 86.25 111 SER A N 1
ATOM 896 C CA . SER A 1 111 ? 0.110 9.763 15.128 1.00 86.25 111 SER A CA 1
ATOM 897 C C . SER A 1 111 ? -0.870 8.605 15.343 1.00 86.25 111 SER A C 1
ATOM 899 O O . SER A 1 111 ? -1.277 8.368 16.477 1.00 86.25 111 SER A O 1
ATOM 901 N N . SER A 1 112 ? -1.256 7.865 14.296 1.00 87.31 112 SER A N 1
ATOM 902 C CA . SER A 1 112 ? -2.239 6.771 14.405 1.00 87.31 112 SER A CA 1
ATOM 903 C C . SER A 1 112 ? -1.759 5.584 15.245 1.00 87.31 112 SER A C 1
ATOM 905 O O . SER A 1 112 ? -2.569 4.756 15.674 1.00 87.31 112 SER A O 1
ATOM 907 N N . GLY A 1 113 ? -0.443 5.458 15.444 1.00 89.69 113 GLY A N 1
ATOM 908 C CA . GLY A 1 113 ? 0.1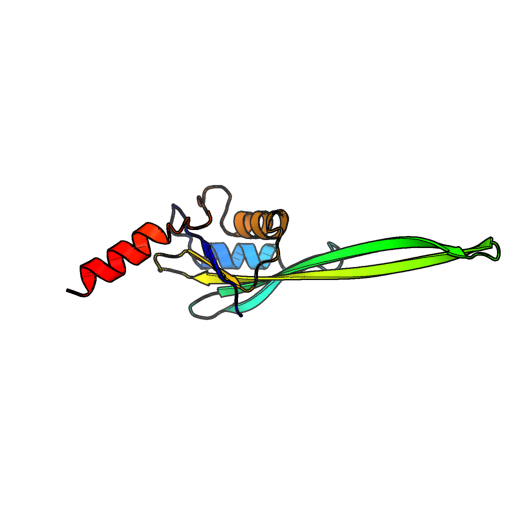58 4.288 16.081 1.00 89.69 113 GLY A CA 1
ATOM 909 C C . GLY A 1 113 ? -0.060 3.003 15.278 1.00 89.69 113 GLY A C 1
ATOM 910 O O . GLY A 1 113 ? -0.028 1.915 15.856 1.00 89.69 113 GLY A O 1
ATOM 911 N N . LEU A 1 114 ? -0.327 3.113 13.965 1.00 92.75 114 LEU A N 1
ATOM 912 C CA . LEU A 1 114 ? -0.476 1.956 13.088 1.00 92.75 114 LEU A CA 1
ATOM 913 C C . LEU A 1 114 ? 0.773 1.083 13.222 1.00 92.75 114 LEU A C 1
ATOM 915 O O . LEU A 1 114 ? 1.888 1.555 13.019 1.00 92.75 114 LEU A O 1
ATOM 919 N N . LYS A 1 115 ? 0.581 -0.187 13.579 1.00 92.31 115 LYS A N 1
ATOM 920 C CA . LYS A 1 115 ? 1.665 -1.154 13.769 1.00 92.31 115 LYS A CA 1
ATOM 921 C C . LYS A 1 115 ? 1.194 -2.577 13.494 1.00 92.31 115 LYS A C 1
ATOM 923 O O . LYS A 1 115 ? 0.009 -2.880 13.670 1.00 92.31 115 LYS A O 1
ATOM 928 N N . PRO A 1 116 ? 2.091 -3.462 13.029 1.00 91.44 116 PRO A N 1
ATOM 929 C CA . PRO A 1 116 ? 1.749 -4.863 12.845 1.00 91.44 116 PRO A CA 1
ATOM 930 C C . PRO A 1 116 ? 1.345 -5.494 14.179 1.00 91.44 116 PRO A C 1
ATOM 932 O O . PRO A 1 116 ? 1.899 -5.173 15.230 1.00 91.44 116 PRO A O 1
ATOM 935 N N . ILE A 1 117 ? 0.375 -6.402 14.131 1.00 90.38 117 ILE A N 1
ATOM 936 C CA . ILE A 1 117 ? 0.027 -7.214 15.292 1.00 90.38 117 ILE A CA 1
ATOM 937 C C . ILE A 1 117 ? 1.097 -8.292 15.440 1.00 90.38 117 ILE A C 1
ATOM 939 O O . ILE A 1 117 ? 1.293 -9.114 14.544 1.00 90.38 117 ILE A O 1
ATOM 943 N N . GLU A 1 118 ? 1.778 -8.291 16.580 1.00 82.62 118 GLU A N 1
ATOM 944 C CA . GLU A 1 118 ? 2.615 -9.411 16.986 1.00 82.62 118 GLU A CA 1
ATOM 945 C C . GLU A 1 118 ? 1.718 -10.507 17.546 1.00 82.62 118 GLU A C 1
ATOM 947 O O . GLU A 1 118 ? 1.061 -10.341 18.574 1.00 82.62 118 GLU A O 1
ATOM 952 N N . ILE A 1 119 ? 1.653 -11.616 16.818 1.00 77.88 119 ILE A N 1
ATOM 953 C CA . ILE A 1 119 ? 0.901 -12.792 17.224 1.00 77.88 119 ILE A CA 1
ATOM 954 C C . ILE A 1 119 ? 1.891 -13.790 17.810 1.00 77.88 119 ILE A C 1
ATOM 956 O O . ILE A 1 119 ? 2.685 -14.387 17.083 1.00 77.88 119 ILE A O 1
ATOM 960 N N . ASP A 1 120 ? 1.820 -13.995 19.123 1.00 77.50 120 ASP A N 1
ATOM 961 C CA . ASP A 1 120 ? 2.501 -15.114 19.763 1.00 77.50 120 ASP A CA 1
ATOM 962 C C . ASP A 1 120 ? 1.692 -16.394 19.519 1.00 77.50 120 ASP A C 1
ATOM 964 O O . ASP A 1 120 ? 0.706 -16.690 20.200 1.00 77.50 120 ASP A O 1
ATOM 968 N N . LEU A 1 121 ? 2.116 -17.157 18.512 1.00 72.81 121 LEU A N 1
ATOM 969 C CA . LEU A 1 121 ? 1.484 -18.421 18.140 1.00 72.81 121 LEU A CA 1
ATOM 970 C C . LEU A 1 121 ? 1.489 -19.439 19.287 1.00 72.81 121 LEU A C 1
ATOM 972 O O . LEU A 1 121 ? 0.567 -20.246 19.370 1.00 72.81 121 LEU A O 1
ATOM 976 N N . LYS A 1 122 ? 2.488 -19.414 20.183 1.00 77.31 122 LYS A N 1
ATOM 977 C CA . LYS A 1 122 ? 2.533 -20.351 21.314 1.00 77.31 122 LYS A CA 1
ATOM 978 C C . LYS A 1 122 ? 1.417 -20.045 22.300 1.00 77.31 122 LYS A C 1
ATOM 980 O O . LYS A 1 122 ? 0.718 -20.969 22.705 1.00 77.31 122 LYS A O 1
ATOM 985 N N . LYS A 1 123 ? 1.218 -18.766 22.633 1.00 76.81 123 LYS A N 1
ATOM 986 C CA . LYS A 1 123 ? 0.096 -18.336 23.479 1.00 76.81 123 LYS A CA 1
ATOM 987 C C . LYS A 1 123 ? -1.244 -18.705 22.862 1.00 76.81 123 LYS A C 1
ATOM 989 O O . LYS A 1 123 ? -2.045 -19.337 23.528 1.00 76.81 123 LYS A O 1
ATOM 994 N N . LEU A 1 124 ? -1.437 -18.431 21.573 1.00 76.31 124 LEU A N 1
ATOM 995 C CA . LEU A 1 124 ? -2.679 -18.782 20.880 1.00 76.31 124 LEU A CA 1
ATOM 996 C C . LEU A 1 124 ? -2.980 -20.281 20.907 1.00 76.31 124 LEU A C 1
ATOM 998 O O . LEU A 1 124 ? -4.112 -20.670 21.165 1.00 76.31 124 LEU A O 1
ATOM 1002 N N . VAL A 1 125 ? -1.980 -21.134 20.669 1.00 77.06 125 VAL A N 1
ATOM 1003 C CA . VAL A 1 125 ? -2.164 -22.592 20.739 1.00 77.06 125 VAL A CA 1
ATOM 1004 C C . VAL A 1 125 ? -2.498 -23.047 22.160 1.00 77.06 125 VAL A C 1
ATOM 1006 O O . VAL A 1 125 ? -3.306 -23.960 22.324 1.00 77.06 125 VAL A O 1
ATOM 1009 N N . ILE A 1 126 ? -1.897 -22.426 23.179 1.00 79.75 126 ILE A N 1
ATOM 1010 C CA . ILE A 1 126 ? -2.229 -22.695 24.582 1.00 79.75 126 ILE A CA 1
ATOM 1011 C C . ILE A 1 126 ? -3.677 -22.278 24.855 1.00 79.75 126 ILE A C 1
ATOM 1013 O O . ILE A 1 126 ? -4.458 -23.131 25.259 1.00 79.75 126 ILE A O 1
ATOM 1017 N N . ASP A 1 127 ? -4.061 -21.043 24.528 1.00 75.94 127 ASP A N 1
ATOM 1018 C CA . ASP A 1 127 ? -5.406 -20.499 24.760 1.00 75.94 127 ASP A CA 1
ATOM 1019 C C . ASP A 1 127 ? -6.501 -21.312 24.051 1.00 75.94 127 ASP A C 1
ATOM 1021 O O . ASP A 1 127 ? -7.556 -21.571 24.633 1.00 75.94 127 ASP A O 1
ATOM 1025 N N . PHE A 1 128 ? -6.251 -21.769 22.818 1.00 75.81 128 PHE A N 1
ATOM 1026 C CA . PHE A 1 128 ? -7.163 -22.668 22.101 1.00 75.81 128 PHE A CA 1
ATOM 1027 C C . PHE A 1 128 ? -7.302 -24.030 22.790 1.00 75.81 128 PHE A C 1
ATOM 1029 O O . PHE A 1 128 ? -8.393 -24.598 22.800 1.00 75.81 128 PHE A O 1
ATOM 1036 N N . ARG A 1 129 ? -6.222 -24.566 23.374 1.00 70.62 129 ARG A N 1
ATOM 1037 C CA . ARG A 1 129 ? -6.265 -25.837 24.113 1.00 70.62 129 ARG A CA 1
ATOM 1038 C C . ARG A 1 129 ? -6.999 -25.708 25.446 1.00 70.62 129 ARG A C 1
ATOM 1040 O O . ARG A 1 129 ? -7.723 -26.630 25.797 1.00 70.62 129 ARG A O 1
ATOM 1047 N N . THR A 1 130 ? -6.840 -24.600 26.170 1.00 68.56 130 THR A N 1
ATOM 1048 C CA . THR A 1 130 ? -7.495 -24.390 27.475 1.00 68.56 130 THR A CA 1
ATOM 1049 C C . THR A 1 130 ? -8.962 -23.981 27.379 1.00 68.56 130 THR A C 1
ATOM 1051 O O . THR A 1 130 ? -9.726 -24.364 28.251 1.00 68.56 130 THR A O 1
ATOM 1054 N N . ASN A 1 131 ? -9.381 -23.261 26.332 1.00 59.31 131 ASN A N 1
ATOM 1055 C CA . ASN A 1 131 ? -10.791 -22.876 26.132 1.00 59.31 131 ASN A CA 1
ATOM 1056 C C . ASN A 1 131 ? -11.644 -23.954 25.429 1.00 59.31 131 ASN A C 1
ATOM 1058 O O . ASN A 1 131 ? -12.812 -23.713 25.140 1.00 59.31 131 ASN A O 1
ATOM 1062 N N . SER A 1 132 ? -11.066 -25.122 25.125 1.00 53.25 132 SER A N 1
ATOM 1063 C CA . SER A 1 132 ? -11.774 -26.273 24.541 1.00 53.25 132 SER A CA 1
ATOM 1064 C C . SER A 1 132 ? -12.110 -27.361 25.579 1.00 53.25 132 SER A C 1
ATOM 1066 O O . SER A 1 132 ? -12.342 -28.507 25.193 1.00 53.25 132 SER A O 1
ATOM 1068 N N . ILE A 1 133 ? -12.092 -27.024 26.877 1.00 44.69 133 ILE A N 1
ATOM 1069 C CA . ILE A 1 133 ? -12.434 -27.907 28.009 1.00 44.69 133 ILE A CA 1
ATOM 1070 C C . ILE A 1 133 ? -13.632 -27.326 28.752 1.00 44.69 133 ILE A C 1
ATOM 1072 O O . ILE A 1 133 ? -13.597 -26.108 29.035 1.00 44.69 133 ILE A O 1
#

Secondary structure (DSSP, 8-state):
---EEEEE-SSPPPHHHHHHHHHTTB-BTTTTEEEEEEEESSSEEEEEEEEEEEEEEEE-TTS-EEEEEEEEEEEEEEEE-SSSSS-EEEES--S--HHHHHHHHHHH-GGG--EE----HHHHHHHHHHTT-

Organism: Serratia plymuthica (NCBI:txid82996)

Sequence (133 aa):
MIKVKLYKTDMPVSANYIKERVNNNLYDEQKGFGFHIIKDDDDLEVMFTLRSVNKQQVEYANGEHSEIETVSYLNVKFCIMFGKGIAMYALNPPLSMKIPYAMIHKIFGESSGLKPIEIDLKKLVIDFRTNSI

Foldseek 3Di:
DKDKWFKAWPDAFDPVLLVVLLVVFDDDVVQQWGWDFPDDDQKTKIKTKHKDKDWDWDQDPVRDIDIDIDIDMDIKIKIAHHPDRTGIMIIPDDPDCPVVVVRSCVSCNVNRRIDIDDDPVVVVVVVVVVVVD

Radius of gyration: 19.89 Å; chains: 1; bounding box: 50×41×59 Å

pLDDT: mean 89.49, std 9.06, range [44.69, 98.19]